Protein AF-A0A924F1K3-F1 (afdb_monomer_lite)

Sequence (64 aa):
MAGHADVQEMRVAPLAPGVVYGMYRYRGINAGKPSVGISERVFVKTPGGWKISYSASFPDTLPP

Foldseek 3Di:
DPKDKDWADWDKDDDDVQKIKIKTWIWIADPNDTATWIKIFIWGQDPVGIDTPDIDIGGPPDDD

Radius of gyration: 13.27 Å; chains: 1; bounding box: 32×17×39 Å

Structure (mmCIF, N/CA/C/O backbone):
data_AF-A0A924F1K3-F1
#
_entry.id   AF-A0A924F1K3-F1
#
loop_
_atom_site.group_PDB
_atom_site.id
_atom_site.type_symbol
_atom_site.label_atom_id
_atom_site.label_alt_id
_atom_site.label_comp_id
_atom_site.label_asym_id
_atom_site.label_entity_id
_atom_site.label_seq_id
_atom_site.pdbx_PDB_ins_code
_atom_site.Cartn_x
_atom_site.Cartn_y
_atom_site.Cartn_z
_atom_site.occupancy
_atom_site.B_iso_or_equiv
_atom_site.auth_seq_id
_atom_site.auth_comp_id
_atom_site.auth_asym_id
_atom_site.auth_atom_id
_atom_site.pdbx_PDB_model_num
ATOM 1 N N . MET A 1 1 ? 19.256 11.655 -3.192 1.00 36.34 1 MET A N 1
ATOM 2 C CA . MET A 1 1 ? 18.080 12.333 -3.775 1.00 36.34 1 MET A CA 1
ATOM 3 C C . MET A 1 1 ? 16.969 11.305 -3.871 1.00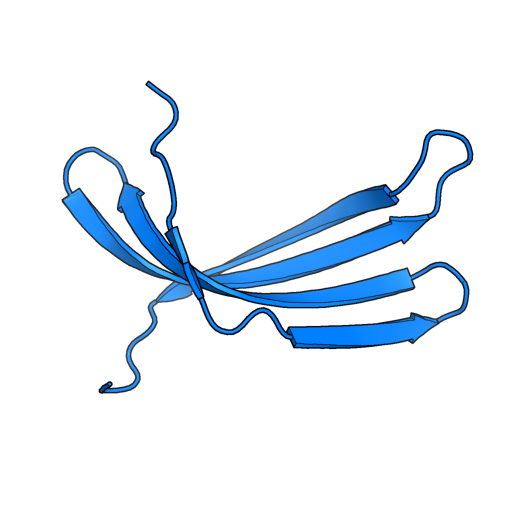 36.34 1 MET A C 1
ATOM 5 O O . MET A 1 1 ? 17.114 10.368 -4.645 1.00 36.34 1 MET A O 1
ATOM 9 N N . ALA A 1 2 ? 15.939 11.389 -3.026 1.00 42.59 2 ALA A N 1
ATOM 10 C CA . ALA A 1 2 ? 14.783 10.503 -3.150 1.00 42.59 2 ALA A CA 1
ATOM 11 C C . ALA A 1 2 ? 14.136 10.766 -4.519 1.00 42.59 2 ALA A C 1
ATOM 13 O O . ALA A 1 2 ? 13.788 11.909 -4.821 1.00 42.59 2 ALA A O 1
ATOM 14 N N . GLY A 1 3 ? 14.077 9.746 -5.378 1.00 55.91 3 GLY A N 1
ATOM 15 C CA . GLY A 1 3 ? 13.464 9.875 -6.696 1.00 55.91 3 GLY A CA 1
ATOM 16 C C . GLY A 1 3 ? 12.007 10.299 -6.536 1.00 55.91 3 GLY A C 1
ATOM 17 O O . GLY A 1 3 ? 11.261 9.662 -5.794 1.00 55.91 3 GLY A O 1
ATOM 18 N N . HIS A 1 4 ? 11.610 11.389 -7.191 1.00 62.00 4 HIS A N 1
ATOM 19 C CA . HIS A 1 4 ? 10.196 11.716 -7.326 1.00 62.00 4 HIS A CA 1
ATOM 20 C C . HIS A 1 4 ? 9.555 10.673 -8.245 1.00 62.00 4 HIS A C 1
ATOM 22 O O . HIS A 1 4 ? 10.068 10.398 -9.332 1.00 62.00 4 HIS A O 1
ATOM 28 N N . ALA A 1 5 ? 8.462 10.076 -7.779 1.00 69.00 5 ALA A N 1
ATOM 29 C CA . ALA A 1 5 ? 7.613 9.208 -8.575 1.00 69.00 5 ALA A CA 1
ATOM 30 C C . ALA A 1 5 ? 6.319 9.967 -8.875 1.00 69.00 5 ALA A C 1
ATOM 32 O O . ALA A 1 5 ? 5.622 10.390 -7.953 1.00 69.00 5 ALA A O 1
ATOM 33 N N . ASP A 1 6 ? 6.030 10.150 -10.157 1.00 83.50 6 ASP A N 1
ATOM 34 C CA . ASP A 1 6 ? 4.718 10.568 -10.632 1.00 83.50 6 ASP A CA 1
ATOM 35 C C . ASP A 1 6 ? 3.737 9.413 -10.413 1.00 83.50 6 ASP A C 1
ATOM 37 O O . ASP A 1 6 ? 4.048 8.273 -10.762 1.00 83.50 6 ASP A O 1
ATOM 41 N N . VAL A 1 7 ? 2.596 9.698 -9.788 1.00 83.69 7 VAL A N 1
ATOM 42 C CA . VAL A 1 7 ? 1.581 8.707 -9.411 1.00 83.69 7 VAL A CA 1
ATOM 43 C C . VAL A 1 7 ? 0.392 8.846 -10.346 1.00 83.69 7 VAL A C 1
ATOM 45 O O . VAL A 1 7 ? -0.222 9.906 -10.428 1.00 83.69 7 VAL A O 1
ATOM 48 N N . GLN A 1 8 ? 0.034 7.750 -11.002 1.00 85.50 8 GLN A N 1
ATOM 49 C CA . GLN A 1 8 ? -1.067 7.675 -11.950 1.00 85.50 8 GLN A CA 1
ATOM 50 C C . GLN A 1 8 ? -2.054 6.586 -11.535 1.00 85.50 8 GLN A C 1
ATOM 52 O O . GLN A 1 8 ? -1.682 5.580 -10.927 1.00 85.50 8 GLN A O 1
ATOM 57 N N . GLU A 1 9 ? -3.325 6.790 -11.885 1.00 87.00 9 GLU A N 1
ATOM 58 C CA . GLU A 1 9 ? -4.384 5.785 -11.734 1.00 87.00 9 GLU A CA 1
ATOM 59 C C . GLU A 1 9 ? -4.478 5.181 -10.323 1.00 87.00 9 GLU A C 1
ATOM 61 O O . GLU A 1 9 ? -4.618 3.969 -10.164 1.00 87.00 9 GLU A O 1
ATOM 66 N N . MET A 1 10 ? -4.393 6.012 -9.278 1.00 90.12 10 MET A N 1
ATOM 67 C CA . MET A 1 10 ? -4.508 5.504 -7.914 1.00 90.12 10 MET A CA 1
ATOM 68 C C . MET A 1 10 ? -5.892 4.890 -7.684 1.00 90.12 10 MET A C 1
ATOM 70 O O . MET A 1 10 ? -6.915 5.572 -7.735 1.00 90.12 10 MET A O 1
ATOM 74 N N . ARG A 1 11 ? -5.903 3.592 -7.389 1.00 93.94 11 ARG A N 1
ATOM 75 C CA . ARG A 1 11 ? -7.084 2.817 -7.017 1.00 93.94 11 ARG A CA 1
ATOM 76 C C . ARG A 1 11 ? -6.946 2.343 -5.587 1.00 93.94 11 ARG A C 1
ATOM 78 O O . ARG A 1 11 ? -5.859 1.994 -5.130 1.00 93.94 11 ARG A O 1
ATOM 85 N N . VAL A 1 12 ? -8.068 2.331 -4.883 1.00 95.31 12 VAL A N 1
ATOM 86 C CA . VAL A 1 12 ? -8.119 2.021 -3.460 1.00 95.31 12 VAL A CA 1
ATOM 87 C C . VAL A 1 12 ? -9.329 1.135 -3.194 1.00 95.31 12 VAL A C 1
ATOM 89 O O . VAL A 1 12 ? -10.423 1.435 -3.669 1.00 95.31 12 VAL A O 1
ATOM 92 N N . ALA A 1 13 ? -9.137 0.053 -2.442 1.00 97.19 13 ALA A N 1
ATOM 93 C CA . ALA A 1 13 ? -10.194 -0.879 -2.070 1.00 97.19 13 ALA A CA 1
ATOM 94 C C . ALA A 1 13 ? -10.134 -1.203 -0.567 1.00 97.19 13 ALA A C 1
ATOM 96 O O . ALA A 1 13 ? -9.049 -1.466 -0.035 1.00 97.19 13 ALA A O 1
ATOM 97 N N . PRO A 1 14 ? -11.272 -1.196 0.149 1.00 97.38 14 PRO A N 1
ATOM 98 C CA . PRO A 1 14 ? -11.306 -1.652 1.532 1.00 97.38 14 PRO A CA 1
ATOM 99 C C . PRO A 1 14 ? -11.071 -3.168 1.592 1.00 97.38 14 PRO A C 1
ATOM 101 O O . PRO A 1 14 ? -11.667 -3.914 0.820 1.00 97.38 14 PRO A O 1
ATOM 104 N N . LEU A 1 15 ? -10.232 -3.623 2.528 1.00 97.31 15 LEU A N 1
ATOM 105 C CA . LEU A 1 15 ? -10.036 -5.056 2.802 1.00 97.31 15 LEU A CA 1
ATOM 106 C C . LEU A 1 15 ? -10.724 -5.489 4.101 1.00 97.31 15 LEU A C 1
ATOM 108 O O . LEU A 1 15 ? -11.290 -6.574 4.178 1.00 97.31 15 LEU A O 1
ATOM 112 N N . ALA A 1 16 ? -10.662 -4.637 5.125 1.00 97.81 16 ALA A N 1
ATOM 113 C CA . ALA A 1 16 ? -11.256 -4.851 6.443 1.00 97.81 16 ALA A CA 1
ATOM 114 C C . ALA A 1 16 ? -11.420 -3.497 7.167 1.00 97.81 16 ALA A C 1
ATOM 116 O O . ALA A 1 16 ? -10.867 -2.491 6.708 1.00 97.81 16 ALA A O 1
ATOM 117 N N . PRO A 1 17 ? -12.135 -3.419 8.309 1.00 97.88 17 PRO A N 1
ATOM 118 C CA . PRO A 1 17 ? -12.191 -2.198 9.108 1.00 97.88 17 PRO A CA 1
ATOM 119 C C . PRO A 1 17 ? -10.788 -1.680 9.452 1.00 97.88 17 PRO A C 1
ATOM 121 O O . PRO A 1 17 ? -10.007 -2.349 10.121 1.00 97.88 17 PRO A O 1
ATOM 124 N N . GLY A 1 18 ? -10.458 -0.479 8.970 1.00 97.62 18 GLY A N 1
ATOM 125 C CA . GLY A 1 18 ? -9.141 0.126 9.187 1.00 97.62 18 GLY A CA 1
ATOM 126 C C . GLY A 1 18 ? -8.006 -0.461 8.340 1.00 97.62 18 GLY A C 1
ATOM 127 O O . GLY A 1 18 ? -6.856 -0.114 8.593 1.00 97.62 18 GLY A O 1
ATOM 128 N N . VAL A 1 19 ? -8.296 -1.298 7.338 1.00 98.25 19 VAL A N 1
ATOM 129 C CA . VAL A 1 19 ? -7.306 -1.854 6.406 1.00 98.25 19 VAL A CA 1
ATOM 130 C C . VAL A 1 19 ? -7.733 -1.582 4.971 1.00 98.25 19 VAL A C 1
ATOM 132 O O . VAL A 1 19 ? -8.844 -1.917 4.554 1.00 98.25 19 VAL A O 1
ATOM 135 N N . VAL A 1 20 ? -6.832 -0.984 4.204 1.00 98.31 20 VAL A N 1
ATOM 136 C CA . VAL A 1 20 ? -7.088 -0.556 2.834 1.00 98.31 20 VAL A CA 1
ATOM 137 C C . VAL A 1 20 ? -5.960 -1.028 1.930 1.00 98.31 20 VAL A C 1
ATOM 139 O O . VAL A 1 20 ? -4.788 -0.840 2.241 1.00 98.31 20 VAL A O 1
ATOM 142 N N . TYR A 1 21 ? -6.323 -1.611 0.797 1.00 97.62 21 TYR A N 1
ATOM 143 C CA . TYR A 1 21 ? -5.410 -1.896 -0.296 1.00 97.62 21 TYR A CA 1
ATOM 144 C C . TYR A 1 21 ? -5.366 -0.712 -1.261 1.00 97.62 21 TYR A C 1
ATOM 146 O O . TYR A 1 21 ? -6.409 -0.164 -1.618 1.00 97.62 21 TYR A O 1
ATOM 154 N N . GLY A 1 22 ? -4.171 -0.318 -1.682 1.00 96.50 22 GLY A N 1
ATOM 155 C CA . GLY A 1 22 ? -3.951 0.704 -2.693 1.00 96.50 22 GLY A CA 1
ATOM 156 C C . GLY A 1 22 ? -3.032 0.191 -3.789 1.00 96.50 22 GLY A C 1
ATOM 157 O O . GLY A 1 22 ? -2.033 -0.467 -3.514 1.00 96.50 22 GLY A O 1
ATOM 158 N N . MET A 1 23 ? -3.355 0.539 -5.025 1.00 95.00 23 MET A N 1
ATOM 159 C CA . MET A 1 23 ? -2.548 0.252 -6.202 1.00 95.00 23 MET A CA 1
ATOM 160 C C . MET A 1 23 ? -2.448 1.525 -7.031 1.00 95.00 23 MET A C 1
ATOM 162 O O . MET A 1 23 ? -3.436 2.238 -7.201 1.00 95.00 23 MET A O 1
ATOM 166 N N . TYR A 1 24 ? -1.260 1.830 -7.533 1.00 92.38 24 TYR A N 1
ATOM 167 C CA . TYR A 1 24 ? -1.066 2.932 -8.466 1.00 92.38 24 TYR A CA 1
ATOM 168 C C . TYR A 1 24 ? 0.032 2.600 -9.466 1.00 92.38 24 TYR A C 1
ATOM 170 O O . TYR A 1 24 ? 0.994 1.899 -9.144 1.00 92.38 24 TYR A O 1
ATOM 178 N N . ARG A 1 25 ? -0.093 3.139 -10.675 1.00 91.56 25 ARG A N 1
ATOM 179 C CA . ARG A 1 25 ? 1.008 3.168 -11.634 1.00 91.56 25 ARG A CA 1
ATOM 180 C C . ARG A 1 25 ? 1.939 4.310 -11.285 1.00 91.56 25 ARG A C 1
ATOM 182 O O . ARG A 1 25 ? 1.495 5.365 -10.836 1.00 91.56 25 ARG A O 1
ATOM 189 N N . TYR A 1 26 ? 3.231 4.115 -11.486 1.00 89.44 26 TYR A N 1
ATOM 190 C CA . TYR A 1 26 ? 4.211 5.163 -11.287 1.00 89.44 26 TYR A CA 1
ATOM 191 C C . TYR A 1 26 ? 5.155 5.296 -12.467 1.00 89.44 26 TYR A C 1
ATOM 193 O O . TYR A 1 26 ? 5.523 4.314 -13.110 1.00 89.44 26 TYR A O 1
ATOM 201 N N . ARG A 1 27 ? 5.605 6.530 -12.690 1.00 88.19 27 ARG A N 1
ATOM 202 C CA . ARG A 1 27 ? 6.775 6.848 -13.508 1.00 88.19 27 ARG A CA 1
ATOM 203 C C . ARG A 1 27 ? 7.787 7.547 -12.616 1.00 88.19 27 ARG A C 1
ATOM 205 O O . ARG A 1 27 ? 7.471 8.544 -11.979 1.00 88.19 27 ARG A O 1
ATOM 212 N N . GLY A 1 28 ? 8.999 7.022 -12.527 1.00 84.50 28 GLY A N 1
ATOM 213 C CA . GLY A 1 28 ? 10.012 7.568 -11.628 1.00 84.50 28 GLY A CA 1
ATOM 214 C C . GLY A 1 28 ? 11.426 7.255 -12.074 1.00 84.50 28 GLY A C 1
ATOM 215 O O . GLY A 1 28 ? 11.644 6.532 -13.043 1.00 84.50 28 GLY A O 1
ATOM 216 N N . ILE A 1 29 ? 12.398 7.783 -11.340 1.00 81.12 29 ILE A N 1
ATOM 217 C CA . ILE A 1 29 ? 13.813 7.474 -11.542 1.00 81.12 29 ILE A CA 1
ATOM 218 C C . ILE A 1 29 ? 14.265 6.509 -10.447 1.00 81.12 29 ILE A C 1
ATOM 220 O O . ILE A 1 29 ? 14.256 6.863 -9.268 1.00 81.12 29 ILE A O 1
ATOM 224 N N . ASN A 1 30 ? 14.699 5.312 -10.835 1.00 73.69 30 ASN A N 1
ATOM 225 C CA . ASN A 1 30 ? 15.305 4.335 -9.936 1.00 73.69 30 ASN A CA 1
ATOM 226 C C . ASN A 1 30 ? 16.768 4.111 -10.341 1.00 73.69 30 ASN A C 1
ATOM 228 O O . ASN A 1 30 ? 17.055 3.813 -11.498 1.00 73.69 30 ASN A O 1
ATOM 232 N N . ALA A 1 31 ? 17.699 4.313 -9.403 1.00 80.44 31 ALA A N 1
ATOM 233 C CA . ALA A 1 31 ? 19.145 4.223 -9.638 1.00 80.44 31 ALA A CA 1
ATOM 234 C C . ALA A 1 31 ? 19.629 5.003 -10.886 1.00 80.44 31 ALA A C 1
ATOM 236 O O . ALA A 1 31 ? 20.475 4.535 -11.644 1.00 80.44 31 ALA A O 1
ATOM 237 N N . GLY A 1 32 ? 19.060 6.191 -11.124 1.00 80.50 32 GLY A N 1
ATOM 238 C CA . GLY A 1 32 ? 19.406 7.045 -12.267 1.00 80.50 32 GLY A CA 1
ATOM 239 C C . GLY A 1 32 ? 18.771 6.642 -13.603 1.00 80.50 32 GLY A C 1
ATOM 240 O O . GLY A 1 32 ? 19.007 7.314 -14.601 1.00 80.50 32 GLY A O 1
ATOM 241 N N . LYS A 1 33 ? 17.946 5.588 -13.642 1.00 78.25 33 LYS A N 1
ATOM 242 C CA . LYS A 1 33 ? 17.233 5.147 -14.847 1.00 78.25 33 LYS A CA 1
ATOM 243 C C . LYS A 1 33 ? 15.732 5.427 -14.742 1.00 78.25 33 LYS A C 1
ATOM 245 O O . LYS A 1 33 ? 15.163 5.231 -13.664 1.00 78.25 33 LYS A O 1
ATOM 250 N N . PRO A 1 34 ? 15.071 5.840 -15.839 1.00 81.62 34 PRO A N 1
ATOM 251 C CA . PRO A 1 34 ? 13.619 5.845 -15.906 1.00 81.62 34 PRO A CA 1
ATOM 252 C C . PRO A 1 34 ? 13.060 4.462 -15.585 1.00 81.62 34 PRO A C 1
ATOM 254 O O . PRO A 1 34 ? 13.573 3.440 -16.039 1.00 81.62 34 PRO A O 1
ATOM 257 N N . SER A 1 35 ? 12.006 4.447 -14.787 1.00 82.81 35 SER A N 1
ATOM 258 C CA . SER A 1 35 ? 11.294 3.254 -14.360 1.00 82.81 35 SER A CA 1
ATOM 259 C C . SER A 1 35 ? 9.802 3.526 -14.424 1.00 82.81 35 SER A C 1
ATOM 261 O O . SER A 1 35 ? 9.339 4.593 -14.014 1.00 82.81 35 SER A O 1
ATOM 263 N N . VAL A 1 36 ? 9.070 2.551 -14.946 1.00 88.06 36 VAL A N 1
ATOM 264 C CA . VAL A 1 36 ? 7.611 2.524 -14.941 1.00 88.06 36 VAL A CA 1
ATOM 265 C C . VAL A 1 36 ? 7.196 1.237 -14.255 1.00 88.06 36 VAL A C 1
ATOM 267 O O . VAL A 1 36 ? 7.800 0.184 -14.481 1.00 88.06 36 VAL A O 1
ATOM 270 N N . GLY A 1 37 ? 6.231 1.331 -13.356 1.00 90.12 37 GLY A N 1
ATOM 271 C CA . GLY A 1 37 ? 5.833 0.198 -12.542 1.00 90.12 37 GLY A CA 1
ATOM 272 C C . GLY A 1 37 ? 4.460 0.371 -11.935 1.00 90.12 37 GLY A C 1
ATOM 273 O O . GLY A 1 37 ? 3.897 1.461 -11.912 1.00 90.12 37 GLY A O 1
ATOM 274 N N . ILE A 1 38 ? 3.952 -0.721 -11.393 1.00 92.12 38 ILE A N 1
ATOM 275 C CA . ILE A 1 38 ? 2.794 -0.726 -10.514 1.00 92.12 38 ILE A CA 1
ATOM 276 C C . ILE A 1 38 ? 3.323 -0.842 -9.091 1.00 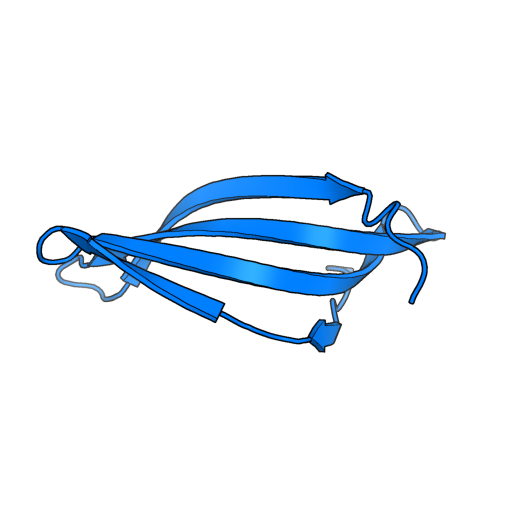92.12 38 ILE A C 1
ATOM 278 O O . ILE A 1 38 ? 4.162 -1.694 -8.805 1.00 92.12 38 ILE A O 1
ATOM 282 N N . SER A 1 39 ? 2.851 0.016 -8.193 1.00 93.31 39 SER A N 1
ATOM 283 C CA . SER A 1 39 ? 3.096 -0.118 -6.763 1.00 93.31 39 SER A CA 1
ATOM 284 C C . SER A 1 39 ? 1.815 -0.543 -6.068 1.00 93.31 39 SER A C 1
ATOM 286 O O . SER A 1 39 ? 0.775 0.100 -6.210 1.00 93.31 39 SER A O 1
ATOM 288 N N . GLU A 1 40 ? 1.924 -1.613 -5.292 1.00 95.25 40 GLU A N 1
ATOM 289 C CA . GLU A 1 40 ? 0.873 -2.126 -4.426 1.00 95.25 40 GLU A CA 1
ATOM 290 C C . GLU A 1 40 ? 1.227 -1.833 -2.971 1.00 95.25 40 GLU A C 1
ATOM 292 O O . GLU A 1 40 ? 2.378 -1.980 -2.543 1.00 95.25 40 GLU A O 1
ATOM 297 N N . ARG A 1 41 ? 0.239 -1.400 -2.192 1.00 97.06 41 ARG A N 1
ATOM 298 C CA . ARG A 1 41 ? 0.410 -1.042 -0.786 1.00 97.06 41 ARG A CA 1
ATOM 299 C C . ARG A 1 41 ? -0.779 -1.493 0.039 1.00 97.06 41 ARG A C 1
ATOM 301 O O . ARG A 1 41 ? -1.923 -1.399 -0.396 1.00 97.06 41 ARG A O 1
ATOM 308 N N . VAL A 1 42 ? -0.508 -1.901 1.273 1.00 97.81 42 VAL A N 1
ATOM 309 C CA . VAL A 1 42 ? -1.545 -2.049 2.299 1.00 97.81 42 VAL A CA 1
ATOM 310 C C . VAL A 1 42 ? -1.356 -0.954 3.331 1.00 97.81 42 VAL A C 1
ATOM 312 O O . VAL A 1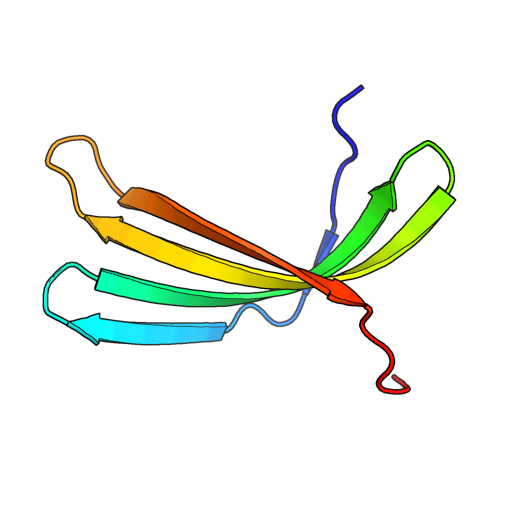 42 ? -0.260 -0.760 3.860 1.00 97.81 42 VAL A O 1
ATOM 315 N N . PHE A 1 43 ? -2.437 -0.237 3.604 1.00 97.81 43 PHE A N 1
ATOM 316 C CA . PHE A 1 43 ? -2.513 0.803 4.609 1.00 97.81 43 PHE A CA 1
ATOM 317 C C . PHE A 1 43 ? -3.321 0.308 5.800 1.00 97.81 43 PHE A C 1
ATOM 319 O O . PHE A 1 43 ? -4.419 -0.225 5.643 1.00 97.81 43 PHE A O 1
ATOM 326 N N . VAL A 1 44 ? -2.795 0.538 6.998 1.00 98.19 44 VAL A N 1
ATOM 327 C CA . VAL A 1 44 ? -3.467 0.247 8.265 1.00 98.19 44 VAL A CA 1
ATOM 328 C C . VAL A 1 44 ? -3.726 1.543 9.021 1.00 98.19 44 VAL A C 1
ATOM 330 O O . VAL A 1 44 ? -2.853 2.412 9.120 1.00 98.19 44 VAL A O 1
ATOM 333 N N . LYS A 1 45 ? -4.946 1.700 9.534 1.00 98.00 45 LYS A N 1
ATOM 334 C CA . LYS A 1 45 ? -5.338 2.845 10.352 1.00 98.00 45 LYS A CA 1
ATOM 335 C C . LYS A 1 45 ? -4.756 2.666 11.748 1.00 98.00 45 LYS A C 1
ATOM 337 O O . LYS A 1 45 ? -5.043 1.686 12.426 1.00 98.00 45 LYS A O 1
ATOM 342 N N . THR A 1 46 ? -3.970 3.637 12.188 1.00 97.38 46 THR A N 1
ATOM 343 C CA . THR A 1 46 ? -3.435 3.710 13.553 1.00 97.38 46 THR A CA 1
ATOM 344 C C . THR A 1 46 ? -3.975 4.966 14.247 1.00 97.38 46 THR A C 1
ATOM 346 O O . THR A 1 46 ? -4.478 5.863 13.560 1.00 97.38 46 THR A O 1
ATOM 349 N N . PRO A 1 47 ? -3.850 5.098 15.583 1.00 97.69 47 PRO A N 1
ATOM 350 C CA . PRO A 1 47 ? -4.188 6.345 16.275 1.00 97.69 47 PRO A CA 1
ATOM 351 C C . PRO A 1 47 ? -3.430 7.570 15.734 1.00 97.69 47 PR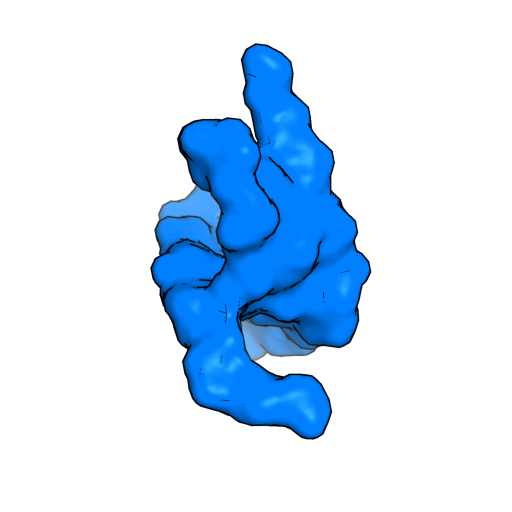O A C 1
ATOM 353 O O . PRO A 1 47 ? -3.960 8.674 15.744 1.00 97.69 47 PRO A O 1
ATOM 356 N N . GLY A 1 48 ? -2.217 7.371 15.205 1.00 96.69 48 GLY A N 1
ATOM 357 C CA . GLY A 1 48 ? -1.392 8.415 14.586 1.00 96.69 48 GLY A CA 1
ATOM 358 C C . GLY A 1 48 ? -1.609 8.583 13.077 1.00 96.69 48 GLY A C 1
ATOM 359 O O . GLY A 1 48 ? -0.733 9.113 12.396 1.00 96.69 48 GLY A O 1
ATOM 360 N N . GLY A 1 49 ? -2.724 8.081 12.536 1.00 96.56 49 GLY A N 1
ATOM 361 C CA . GLY A 1 49 ? -3.054 8.133 11.111 1.00 96.56 49 GLY A CA 1
ATOM 362 C C . GLY A 1 49 ? -2.749 6.839 10.354 1.00 96.56 49 GLY A C 1
ATOM 363 O O . GLY A 1 49 ? -2.467 5.791 10.938 1.00 96.56 49 GLY A O 1
ATOM 364 N N . TRP A 1 50 ? -2.841 6.895 9.029 1.00 96.81 50 TRP A N 1
ATOM 365 C CA . TRP A 1 50 ? -2.588 5.739 8.171 1.00 96.81 50 TRP A CA 1
ATOM 366 C C . TRP A 1 50 ? -1.090 5.461 8.034 1.00 96.81 50 TRP A C 1
ATOM 368 O O . TRP A 1 50 ? -0.287 6.375 7.845 1.00 96.81 50 TRP A O 1
ATOM 378 N N . LYS A 1 51 ? -0.714 4.185 8.119 1.00 97.25 51 LYS A N 1
ATOM 379 C CA . LYS A 1 51 ? 0.657 3.703 7.917 1.00 97.25 51 LYS A CA 1
ATOM 380 C C . LYS A 1 51 ? 0.667 2.622 6.850 1.00 97.25 51 LYS A C 1
ATOM 382 O O . LYS A 1 51 ? -0.308 1.894 6.710 1.00 97.25 51 LYS A O 1
ATOM 387 N N . ILE A 1 52 ? 1.769 2.512 6.120 1.00 96.56 52 ILE A N 1
ATOM 388 C CA . ILE A 1 52 ? 1.976 1.434 5.152 1.00 96.56 52 ILE A CA 1
ATOM 389 C C . ILE A 1 52 ? 2.481 0.213 5.923 1.00 96.56 52 ILE A C 1
ATOM 391 O O . ILE A 1 52 ? 3.542 0.284 6.537 1.00 96.56 52 ILE A O 1
ATOM 395 N N . SER A 1 53 ? 1.722 -0.881 5.912 1.00 97.06 53 SER A N 1
ATOM 396 C CA . SER A 1 53 ? 2.133 -2.165 6.495 1.00 97.06 53 SER A CA 1
ATOM 397 C C . SER A 1 53 ? 2.797 -3.084 5.470 1.00 97.06 53 SER A C 1
ATOM 399 O O . SER A 1 53 ? 3.618 -3.919 5.835 1.00 97.06 53 SER A O 1
ATOM 401 N N . TYR A 1 54 ? 2.464 -2.914 4.190 1.00 96.69 54 TYR A N 1
ATOM 402 C CA . TYR A 1 54 ? 3.028 -3.671 3.078 1.00 96.69 54 TYR A CA 1
ATOM 403 C C . TYR A 1 54 ? 3.275 -2.753 1.887 1.00 96.69 54 TYR A C 1
ATOM 405 O O . TYR A 1 54 ? 2.458 -1.875 1.603 1.00 96.69 54 TYR A O 1
ATOM 413 N N . SER A 1 55 ? 4.381 -2.975 1.181 1.00 95.44 55 SER A N 1
ATOM 414 C CA . SER A 1 55 ? 4.703 -2.287 -0.064 1.00 95.44 55 SER A CA 1
ATOM 415 C C . SER A 1 55 ? 5.414 -3.252 -0.999 1.00 95.44 55 SER A C 1
ATOM 417 O O . SER A 1 55 ? 6.432 -3.833 -0.625 1.00 95.44 55 SER A O 1
ATOM 419 N N . ALA A 1 56 ? 4.918 -3.356 -2.224 1.00 92.19 56 ALA A N 1
ATOM 420 C CA . ALA A 1 56 ? 5.577 -4.055 -3.314 1.00 92.19 56 ALA A CA 1
ATOM 421 C C . ALA A 1 56 ? 5.519 -3.214 -4.588 1.00 92.19 56 ALA A C 1
ATOM 423 O O . ALA A 1 56 ? 4.651 -2.351 -4.748 1.00 92.19 56 ALA A O 1
ATOM 424 N N . SER A 1 57 ? 6.474 -3.459 -5.479 1.00 91.31 57 SER A N 1
ATOM 425 C CA . SER A 1 57 ? 6.530 -2.823 -6.788 1.00 91.31 57 SER A CA 1
ATOM 426 C C . SER A 1 57 ? 6.807 -3.876 -7.844 1.00 91.31 57 SER A C 1
ATOM 428 O O . SER A 1 57 ? 7.687 -4.720 -7.670 1.00 91.31 57 SER A O 1
ATOM 430 N N . PHE A 1 58 ? 6.079 -3.785 -8.945 1.00 88.31 58 PHE A N 1
ATOM 431 C CA . PHE A 1 58 ? 6.153 -4.703 -10.067 1.00 88.31 58 PHE A CA 1
ATOM 432 C C . PHE A 1 58 ? 6.439 -3.912 -11.346 1.00 88.31 58 PHE A C 1
ATOM 434 O O . PHE A 1 58 ? 5.963 -2.779 -11.476 1.00 88.31 58 PHE A O 1
ATOM 441 N N . PRO A 1 59 ? 7.212 -4.464 -12.296 1.00 86.06 59 PRO A N 1
ATOM 442 C CA . PRO A 1 59 ? 7.350 -3.863 -13.615 1.00 86.06 59 PRO A CA 1
ATOM 443 C C . PRO A 1 59 ? 5.976 -3.709 -14.278 1.00 86.06 59 PRO A C 1
ATOM 445 O O . PRO A 1 59 ? 5.200 -4.663 -14.313 1.00 86.06 59 PRO A O 1
ATOM 448 N N . ASP A 1 60 ? 5.678 -2.525 -14.812 1.00 77.88 60 ASP A N 1
ATOM 449 C CA . ASP A 1 60 ? 4.471 -2.310 -15.616 1.00 77.88 60 ASP A CA 1
ATOM 450 C C . ASP A 1 60 ? 4.799 -2.754 -17.043 1.00 77.88 60 ASP A C 1
ATO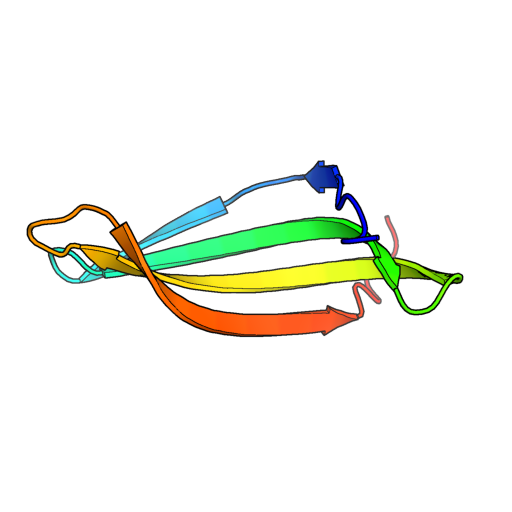M 452 O O . ASP A 1 60 ? 5.230 -1.968 -17.883 1.00 77.88 60 ASP A O 1
ATOM 456 N N . THR A 1 61 ? 4.748 -4.069 -17.271 1.00 70.69 61 THR A N 1
ATO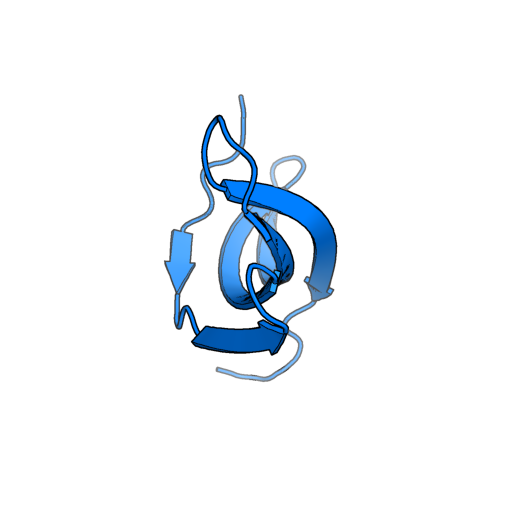M 457 C CA . THR A 1 61 ? 5.008 -4.685 -18.583 1.00 70.69 61 THR A CA 1
ATOM 458 C C . THR A 1 61 ? 3.788 -4.656 -19.496 1.00 70.69 61 THR A C 1
ATOM 460 O O . THR A 1 61 ? 3.876 -5.110 -20.638 1.00 70.69 61 THR A O 1
ATOM 463 N N . LEU A 1 62 ? 2.654 -4.140 -19.014 1.00 55.16 62 LEU A N 1
ATOM 464 C CA . LEU A 1 62 ? 1.490 -3.919 -19.854 1.00 55.16 62 LEU A CA 1
ATOM 465 C C . LEU A 1 62 ? 1.784 -2.730 -20.783 1.00 55.16 62 LEU A C 1
ATOM 467 O O . LEU A 1 62 ? 2.221 -1.683 -20.299 1.00 55.16 62 LEU A O 1
ATOM 471 N N . PRO A 1 63 ? 1.587 -2.871 -22.107 1.00 49.12 63 PRO A N 1
ATOM 472 C CA . PRO A 1 63 ? 1.674 -1.727 -23.004 1.00 49.12 63 PRO A CA 1
ATOM 473 C C . PRO A 1 63 ? 0.671 -0.638 -22.573 1.00 49.12 63 PRO A C 1
ATOM 475 O O . PRO A 1 63 ? -0.361 -0.978 -21.984 1.00 49.12 63 PRO A O 1
ATOM 478 N N . PRO A 1 64 ? 0.994 0.648 -22.817 1.00 54.75 64 PRO A N 1
ATOM 479 C CA . PRO A 1 64 ? 0.132 1.773 -22.458 1.00 54.75 64 PRO A CA 1
ATOM 480 C C . PRO A 1 64 ? -1.247 1.705 -23.119 1.00 54.75 64 PRO A C 1
ATOM 482 O O . PRO A 1 64 ? -1.338 1.194 -24.260 1.00 54.75 64 PRO A O 1
#

Secondary structure (DSSP, 8-state):
-PPPEEEEEEEEEEEETTEEEEEEEEEEEETTEEEEEEEEEEEEEETTEEEEEEEEEEE--S--

pLDDT: mean 86.59, std 14.71, range [36.34, 98.31]